Protein AF-A0A3A0A601-F1 (afdb_monomer_lite)

pLDDT: mean 90.19, std 10.38, range [58.31, 98.25]

Secondary structure (DSSP, 8-state):
--PPPPPP---------SS-HHHHHHHHH-HHHHTTTSS--

Foldseek 3Di:
DDDDDDDDDDDDDDDDDPDDPVVVVCCVVPPVNCVVPPDDD

Structure (mmCIF, N/CA/C/O backbone):
data_AF-A0A3A0A601-F1
#
_entry.id   AF-A0A3A0A601-F1
#
loop_
_atom_site.group_PDB
_atom_site.id
_atom_site.type_symbol
_atom_site.label_atom_id
_atom_site.label_alt_id
_atom_site.label_comp_id
_atom_site.label_asym_id
_atom_site.label_entity_id
_atom_site.label_seq_id
_atom_site.pdbx_PDB_ins_code
_atom_site.Cartn_x
_atom_site.Cartn_y
_atom_site.Cartn_z
_atom_site.occupancy
_atom_site.B_iso_or_equiv
_atom_site.auth_seq_id
_atom_site.auth_comp_id
_atom_site.auth_asym_id
_atom_site.auth_atom_id
_atom_site.pdbx_PDB_model_num
ATOM 1 N N . MET A 1 1 ? -31.475 -3.844 31.879 1.00 58.72 1 MET A N 1
ATOM 2 C CA . MET A 1 1 ? -30.304 -3.848 30.978 1.00 58.72 1 MET A CA 1
ATOM 3 C C . MET A 1 1 ? -30.713 -3.088 29.729 1.00 58.72 1 MET A C 1
ATOM 5 O O . MET A 1 1 ? -31.683 -3.497 29.106 1.00 58.72 1 MET A O 1
ATOM 9 N N . THR A 1 2 ? -30.077 -1.958 29.425 1.00 58.31 2 THR A N 1
ATOM 10 C CA . THR A 1 2 ? -30.402 -1.149 28.238 1.00 58.31 2 THR A CA 1
ATOM 11 C C . THR A 1 2 ? -29.367 -1.464 27.166 1.00 58.31 2 THR A C 1
ATOM 13 O O . THR A 1 2 ? -28.186 -1.203 27.370 1.00 58.31 2 THR A O 1
ATOM 16 N N . THR A 1 3 ? -29.786 -2.074 26.059 1.00 73.38 3 THR A N 1
ATOM 17 C CA . THR A 1 3 ? -28.902 -2.367 24.924 1.00 73.38 3 THR A CA 1
ATOM 18 C C . THR A 1 3 ? -28.812 -1.131 24.038 1.00 73.38 3 THR A C 1
ATOM 20 O O . THR A 1 3 ? -29.814 -0.704 23.467 1.00 73.38 3 THR A O 1
ATOM 23 N N . SER A 1 4 ? -27.620 -0.553 23.922 1.00 80.81 4 SER A N 1
ATOM 24 C CA . SER A 1 4 ? -27.340 0.506 22.950 1.00 80.81 4 SER A CA 1
ATOM 25 C C . SER A 1 4 ? -27.217 -0.085 21.545 1.00 80.81 4 SER A C 1
ATOM 27 O O . SER A 1 4 ? -26.627 -1.149 21.363 1.00 80.81 4 SER A O 1
ATOM 29 N N . ALA A 1 5 ? -27.755 0.611 20.544 1.00 81.25 5 ALA A N 1
ATOM 30 C CA . ALA A 1 5 ? -27.590 0.233 19.145 1.00 81.25 5 ALA A CA 1
ATOM 31 C C . ALA A 1 5 ? -26.163 0.547 18.662 1.00 81.25 5 ALA A C 1
ATOM 33 O O . ALA A 1 5 ? -25.643 1.635 18.913 1.00 81.25 5 ALA A O 1
ATOM 34 N N . VAL A 1 6 ? -25.540 -0.392 17.946 1.00 83.62 6 VAL A N 1
ATOM 35 C CA . VAL A 1 6 ? -24.254 -0.174 17.269 1.00 83.62 6 VAL A CA 1
ATOM 36 C C . VAL A 1 6 ? -24.528 0.434 15.897 1.00 83.62 6 VAL A C 1
ATOM 38 O O . VAL A 1 6 ? -25.183 -0.185 15.061 1.00 83.62 6 VAL A O 1
ATOM 41 N N . VAL A 1 7 ? -24.019 1.641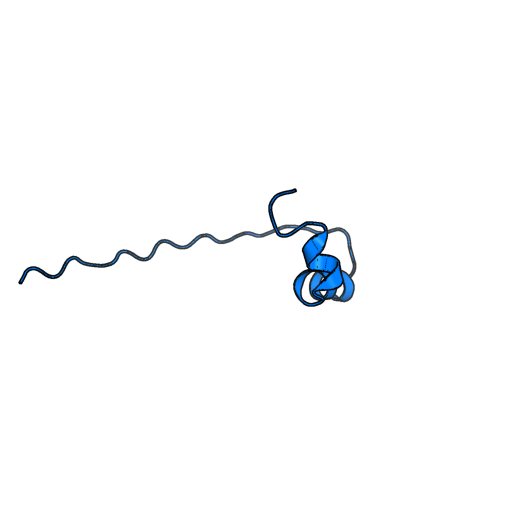 15.655 1.00 84.44 7 VAL A N 1
ATOM 42 C CA . VAL A 1 7 ? -24.049 2.276 14.331 1.00 84.44 7 VAL A CA 1
ATOM 43 C C . VAL A 1 7 ? -22.789 1.883 13.567 1.00 84.44 7 VAL A C 1
ATOM 45 O O . VAL A 1 7 ? -21.677 2.187 13.994 1.00 84.44 7 VAL A O 1
ATOM 48 N N . SER A 1 8 ? -22.958 1.231 12.419 1.00 86.19 8 SER A N 1
ATOM 49 C CA . SER A 1 8 ? -21.869 0.924 11.491 1.00 86.19 8 SER A CA 1
ATOM 50 C C . SER A 1 8 ? -21.549 2.140 10.618 1.00 86.19 8 SER A C 1
ATOM 52 O O . SER A 1 8 ? -22.404 2.591 9.856 1.00 86.19 8 SER A O 1
ATOM 54 N N . GLN A 1 9 ? -20.320 2.650 10.696 1.00 89.69 9 GLN A N 1
ATOM 55 C CA . GLN A 1 9 ? -19.813 3.698 9.804 1.00 89.69 9 GLN A CA 1
ATOM 56 C C . GLN A 1 9 ? -18.859 3.075 8.780 1.00 89.69 9 GLN A C 1
ATOM 58 O O . GLN A 1 9 ? -17.962 2.320 9.151 1.00 89.69 9 GLN A O 1
ATOM 63 N N . SER A 1 10 ? -19.048 3.381 7.495 1.00 92.94 10 SER A N 1
ATOM 64 C CA . SER A 1 10 ? -18.231 2.846 6.399 1.00 92.94 10 SER A CA 1
ATOM 65 C C . SER A 1 10 ? -17.472 3.952 5.676 1.00 92.94 10 SER A C 1
ATOM 67 O O . SER A 1 10 ? -18.038 5.006 5.391 1.00 92.94 10 SER A O 1
ATOM 69 N N . ILE A 1 11 ? -16.223 3.675 5.299 1.00 95.00 11 ILE A N 1
ATOM 70 C CA . ILE A 1 11 ? -15.392 4.555 4.471 1.00 95.00 11 ILE A CA 1
ATOM 71 C C . ILE A 1 11 ? -14.960 3.771 3.229 1.00 95.00 11 ILE A C 1
ATOM 73 O O . ILE A 1 11 ? -14.512 2.634 3.343 1.00 95.00 11 ILE A O 1
ATOM 77 N N . THR A 1 12 ? -15.092 4.378 2.046 1.00 96.69 12 THR A N 1
ATOM 78 C CA . THR A 1 12 ? -14.599 3.816 0.775 1.00 96.69 12 THR A CA 1
ATOM 79 C C . THR A 1 12 ? -13.497 4.707 0.212 1.00 96.69 12 THR A C 1
ATOM 81 O O . THR A 1 12 ? -13.664 5.923 0.129 1.00 96.69 12 THR A O 1
ATOM 84 N N . LEU A 1 13 ? -12.374 4.102 -0.183 1.00 96.56 13 LEU A N 1
ATOM 85 C CA . LEU A 1 13 ? -11.213 4.797 -0.730 1.00 96.56 13 LEU A CA 1
ATOM 86 C C . LEU A 1 13 ? -10.873 4.264 -2.124 1.00 96.56 13 LEU A C 1
ATOM 88 O O . LEU A 1 13 ? -10.569 3.086 -2.275 1.00 96.56 13 LEU A O 1
ATOM 92 N N . THR A 1 14 ? -10.833 5.154 -3.116 1.00 97.31 14 THR A N 1
ATOM 93 C CA . THR A 1 14 ? -10.341 4.843 -4.466 1.00 97.31 14 THR A CA 1
ATOM 94 C C . THR A 1 14 ? -9.102 5.680 -4.762 1.00 97.31 14 THR A C 1
ATOM 96 O O . THR A 1 14 ? -9.070 6.885 -4.482 1.00 97.31 14 THR A O 1
ATOM 99 N N . ARG A 1 15 ? -8.060 5.048 -5.304 1.00 95.69 15 ARG A N 1
ATOM 100 C CA . ARG A 1 15 ? -6.800 5.694 -5.689 1.00 95.69 15 ARG A CA 1
ATOM 101 C C . ARG A 1 15 ? -6.309 5.130 -7.015 1.00 95.69 15 ARG A C 1
ATOM 103 O O . ARG A 1 15 ? -6.447 3.938 -7.265 1.00 95.69 15 ARG A O 1
ATOM 110 N N . TYR A 1 16 ? -5.712 5.994 -7.828 1.00 97.81 16 TYR A N 1
ATOM 111 C CA . TYR A 1 16 ? -4.951 5.588 -9.002 1.00 97.81 16 TYR A CA 1
ATOM 112 C C . TYR A 1 16 ? -3.492 5.428 -8.601 1.00 97.81 16 TYR A C 1
ATOM 114 O O . TYR A 1 16 ? -2.914 6.329 -7.994 1.00 97.81 16 TYR A O 1
ATOM 122 N N . ILE A 1 17 ? -2.912 4.281 -8.933 1.00 97.31 17 ILE A N 1
ATOM 123 C CA . ILE A 1 17 ? -1.511 3.976 -8.663 1.00 97.31 17 ILE A CA 1
ATOM 124 C C . ILE A 1 17 ? -0.860 3.682 -10.008 1.00 97.31 17 ILE A C 1
ATOM 126 O O . ILE A 1 17 ? -1.315 2.809 -10.742 1.00 97.31 17 ILE A O 1
ATOM 130 N N . SER A 1 18 ? 0.191 4.430 -10.338 1.00 98.06 18 SER A N 1
ATOM 131 C CA . SER A 1 18 ? 0.938 4.266 -11.588 1.00 98.06 18 SER A CA 1
ATOM 132 C C . SER A 1 18 ? 1.940 3.1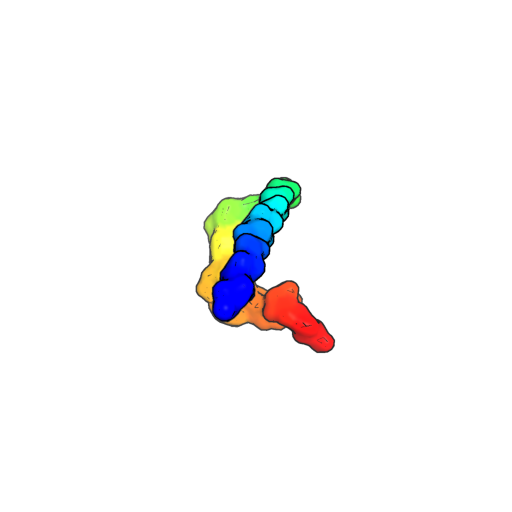13 -11.475 1.00 98.06 18 SER A C 1
ATOM 134 O O . SER A 1 18 ? 3.149 3.320 -11.566 1.00 98.06 18 SER A O 1
ATOM 136 N N . ALA A 1 19 ? 1.439 1.905 -11.228 1.00 97.69 19 ALA A N 1
ATOM 137 C CA . ALA A 1 19 ? 2.226 0.682 -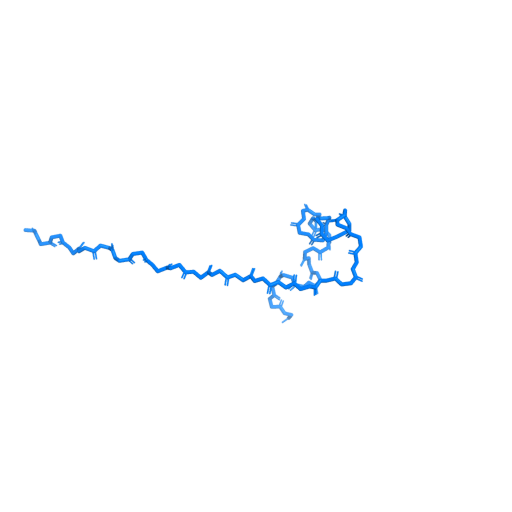11.143 1.00 97.69 19 ALA A CA 1
ATOM 138 C C . ALA A 1 19 ? 1.400 -0.517 -11.648 1.00 97.69 19 ALA A C 1
ATOM 140 O O . ALA A 1 19 ? 0.167 -0.456 -11.624 1.00 97.69 19 ALA A O 1
ATOM 141 N N . PRO A 1 20 ? 2.046 -1.611 -12.090 1.00 98.25 20 PRO A N 1
ATOM 142 C CA . PRO A 1 20 ? 1.353 -2.854 -12.419 1.00 98.25 20 PRO A CA 1
ATOM 143 C C . PRO A 1 20 ? 0.537 -3.384 -11.234 1.00 98.25 20 PRO A C 1
ATOM 145 O O . PRO A 1 20 ? 0.949 -3.259 -10.078 1.00 98.25 20 PRO A O 1
ATOM 148 N N . ARG A 1 21 ? -0.609 -4.009 -11.520 1.00 97.75 21 ARG A N 1
ATOM 149 C CA . ARG A 1 21 ? -1.531 -4.527 -10.497 1.00 97.75 21 ARG A CA 1
ATOM 150 C C . ARG A 1 21 ? -0.855 -5.552 -9.588 1.00 97.75 21 ARG A C 1
ATOM 152 O O . ARG A 1 21 ? -1.121 -5.565 -8.390 1.00 97.75 21 ARG A O 1
ATOM 159 N N . GLU A 1 22 ? -0.004 -6.393 -10.159 1.00 98.19 22 GLU A N 1
ATOM 160 C CA . GLU A 1 22 ? 0.704 -7.469 -9.469 1.00 98.19 22 GLU A CA 1
ATOM 161 C C . GLU A 1 22 ? 1.635 -6.895 -8.401 1.0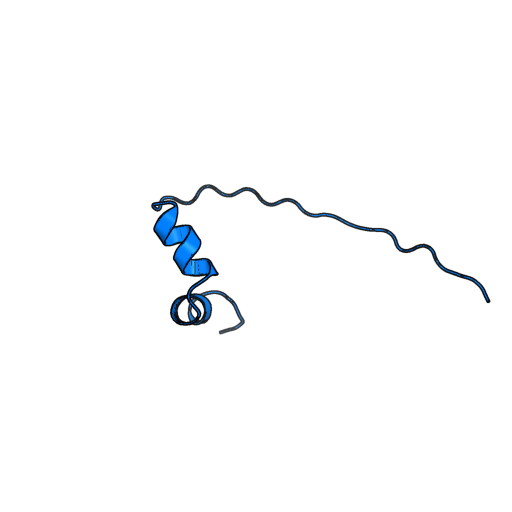0 98.19 22 GLU A C 1
ATOM 163 O O . GLU A 1 22 ? 1.604 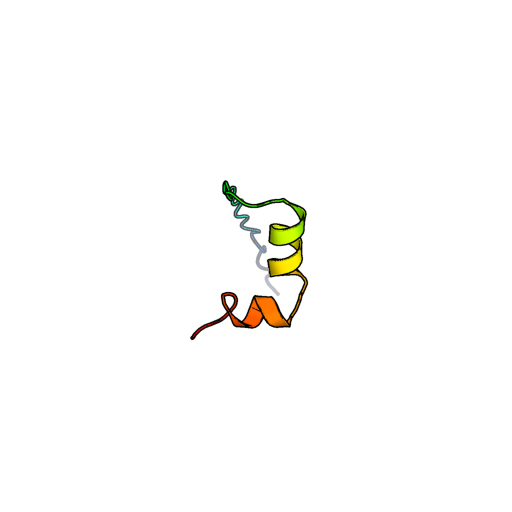-7.343 -7.260 1.00 98.19 22 GLU A O 1
ATOM 168 N N . LEU A 1 23 ? 2.369 -5.832 -8.739 1.00 97.31 23 LEU A N 1
ATOM 169 C CA . LEU A 1 23 ? 3.270 -5.154 -7.810 1.00 97.31 23 LEU A CA 1
ATOM 170 C C . LEU A 1 23 ? 2.503 -4.427 -6.701 1.00 97.31 23 LEU A C 1
ATOM 172 O O . LEU A 1 23 ? 2.904 -4.457 -5.539 1.00 97.31 23 LEU A O 1
ATOM 176 N N . VAL A 1 24 ? 1.377 -3.788 -7.043 1.00 97.19 24 VAL A N 1
ATOM 177 C CA . VAL A 1 24 ? 0.501 -3.187 -6.029 1.00 97.19 24 VAL A CA 1
ATOM 178 C C . VAL A 1 24 ? -0.001 -4.265 -5.079 1.00 97.19 24 VAL A C 1
ATOM 180 O O . VAL A 1 24 ? 0.048 -4.061 -3.878 1.00 97.19 24 VAL A O 1
ATOM 183 N N . PHE A 1 25 ? -0.447 -5.415 -5.580 1.00 97.19 25 PHE A N 1
ATOM 184 C CA . PHE A 1 25 ? -0.898 -6.508 -4.722 1.00 97.19 25 PHE A CA 1
ATOM 185 C C . PHE A 1 25 ? 0.231 -7.029 -3.821 1.00 97.19 25 PHE A C 1
ATOM 187 O O . PHE A 1 25 ? 0.042 -7.137 -2.611 1.00 97.19 25 PHE A O 1
ATOM 194 N N . GLU A 1 26 ? 1.419 -7.256 -4.384 1.00 97.31 26 GLU A N 1
ATOM 195 C CA . GLU A 1 26 ? 2.593 -7.731 -3.649 1.00 97.31 26 GLU A CA 1
ATOM 196 C C . GLU A 1 26 ? 2.984 -6.793 -2.498 1.00 97.31 26 GLU A C 1
ATOM 198 O O . GLU A 1 26 ? 3.250 -7.261 -1.391 1.00 97.31 26 GLU A O 1
ATOM 203 N N . ALA A 1 27 ? 2.925 -5.473 -2.706 1.00 96.38 27 ALA A N 1
ATOM 204 C CA . ALA A 1 27 ? 3.217 -4.480 -1.669 1.00 96.38 27 ALA A CA 1
ATOM 205 C C . ALA A 1 27 ? 2.285 -4.562 -0.440 1.00 96.38 27 ALA A C 1
ATOM 207 O O . ALA A 1 27 ? 2.659 -4.079 0.632 1.00 96.38 27 ALA A O 1
ATOM 208 N N . TRP A 1 28 ? 1.094 -5.156 -0.588 1.00 95.31 28 TRP A N 1
ATOM 209 C CA . TRP A 1 28 ? 0.125 -5.379 0.494 1.00 95.31 28 TRP A CA 1
ATOM 210 C C . TRP A 1 28 ? 0.156 -6.801 1.070 1.00 95.31 28 TRP A C 1
ATOM 212 O O . TRP A 1 28 ? -0.358 -7.009 2.168 1.00 95.31 28 TRP A O 1
ATOM 222 N N . THR A 1 29 ? 0.720 -7.783 0.359 1.00 96.44 29 THR A N 1
ATOM 223 C CA . THR A 1 29 ? 0.706 -9.195 0.786 1.00 96.44 29 THR A CA 1
ATOM 224 C C . THR A 1 29 ? 2.066 -9.747 1.193 1.00 96.44 29 THR A C 1
ATOM 226 O O . THR A 1 29 ? 2.108 -10.736 1.921 1.00 96.44 29 THR A O 1
ATOM 229 N N . ASN A 1 30 ? 3.170 -9.145 0.742 1.00 96.81 30 ASN A N 1
ATOM 230 C CA . ASN A 1 30 ? 4.520 -9.530 1.145 1.00 96.81 30 ASN A CA 1
ATOM 231 C C . ASN A 1 30 ? 4.920 -8.780 2.437 1.00 96.81 30 ASN A C 1
ATOM 233 O O . ASN A 1 30 ? 5.016 -7.547 2.416 1.00 96.81 30 ASN A O 1
ATOM 237 N N . PRO A 1 31 ? 5.193 -9.486 3.555 1.00 94.50 31 PRO A N 1
ATOM 238 C CA . PRO A 1 31 ? 5.592 -8.863 4.816 1.00 94.50 31 PRO A CA 1
ATOM 239 C C . PRO A 1 31 ? 6.827 -7.966 4.714 1.00 94.50 31 PRO A C 1
ATOM 241 O O . PRO A 1 31 ? 6.877 -6.942 5.392 1.00 94.50 31 PRO A O 1
ATOM 244 N N . GLU A 1 32 ? 7.797 -8.309 3.861 1.00 94.94 32 GLU A N 1
ATOM 245 C CA . GLU A 1 32 ? 9.011 -7.503 3.688 1.00 94.94 32 GLU A CA 1
ATOM 246 C C . GLU A 1 32 ? 8.686 -6.104 3.147 1.00 94.94 32 GLU A C 1
ATOM 248 O O . GLU A 1 32 ? 9.267 -5.116 3.589 1.00 94.94 32 GLU A O 1
ATOM 253 N N . HIS A 1 33 ? 7.698 -5.993 2.252 1.00 94.81 33 HIS A N 1
ATOM 254 C CA . HIS A 1 33 ? 7.276 -4.707 1.700 1.00 94.81 33 HIS A CA 1
ATOM 255 C C . HIS A 1 33 ? 6.438 -3.876 2.670 1.00 94.81 33 HIS A C 1
ATOM 257 O O . HIS A 1 33 ? 6.570 -2.649 2.681 1.00 94.81 33 HIS A O 1
ATOM 263 N N . LEU A 1 34 ? 5.605 -4.515 3.497 1.00 94.38 34 LEU A N 1
ATOM 264 C CA . LEU A 1 34 ? 4.754 -3.818 4.468 1.00 94.38 34 LEU A CA 1
ATOM 265 C C . LEU A 1 34 ? 5.575 -2.959 5.437 1.00 94.38 34 LEU A C 1
ATOM 267 O O . LEU A 1 34 ? 5.173 -1.837 5.740 1.00 94.38 34 LEU A O 1
ATOM 271 N N . LEU A 1 35 ? 6.757 -3.431 5.844 1.00 91.50 35 LEU A N 1
ATOM 272 C CA . LEU A 1 35 ? 7.668 -2.712 6.746 1.00 91.50 35 LEU A CA 1
ATOM 273 C C . LEU A 1 35 ? 8.046 -1.306 6.252 1.00 91.50 35 LEU A C 1
ATOM 275 O O . LEU A 1 35 ? 8.424 -0.450 7.049 1.00 91.50 35 LEU A O 1
ATOM 279 N N . HIS A 1 36 ? 7.979 -1.049 4.945 1.00 91.44 36 HIS A N 1
ATOM 280 C CA . HIS A 1 36 ? 8.413 0.226 4.379 1.00 91.44 36 HIS A CA 1
ATOM 281 C C . HIS A 1 36 ? 7.365 1.338 4.461 1.00 91.44 36 HIS A C 1
ATOM 283 O O . HIS A 1 36 ? 7.732 2.516 4.372 1.00 91.44 36 HIS A O 1
ATOM 289 N N . TRP A 1 37 ? 6.082 0.989 4.579 1.00 91.00 37 TRP A N 1
ATOM 290 C CA . TRP A 1 37 ? 4.992 1.955 4.408 1.00 91.00 37 TRP A CA 1
ATOM 291 C C . TRP A 1 37 ? 3.770 1.710 5.304 1.00 91.00 37 TRP A C 1
ATOM 293 O O . TRP A 1 37 ? 2.996 2.642 5.525 1.00 91.00 37 TRP A O 1
ATOM 303 N N . TRP A 1 38 ? 3.594 0.499 5.841 1.00 89.44 38 TRP A N 1
ATOM 304 C CA . TRP A 1 38 ? 2.505 0.161 6.752 1.00 89.44 38 TRP A CA 1
ATOM 305 C C . TRP A 1 38 ? 2.990 0.140 8.204 1.00 89.44 38 TRP A C 1
ATOM 307 O O . TRP A 1 38 ? 3.524 -0.852 8.696 1.00 89.44 38 TRP A O 1
ATOM 317 N N . GLY A 1 39 ? 2.772 1.254 8.899 1.00 80.75 39 GLY A N 1
ATOM 318 C CA . GLY A 1 39 ? 3.133 1.433 10.305 1.00 80.75 39 GLY A CA 1
ATOM 319 C C . GLY A 1 39 ? 3.851 2.762 10.547 1.00 80.75 39 GLY A C 1
ATOM 320 O O . GLY A 1 39 ? 4.272 3.419 9.592 1.00 80.75 39 GLY A O 1
ATOM 321 N N . PRO A 1 40 ? 3.955 3.210 11.809 1.00 80.88 40 PRO A N 1
ATOM 322 C CA . PRO A 1 40 ? 4.771 4.370 12.139 1.00 80.88 40 PRO A CA 1
ATOM 323 C C . PRO A 1 40 ? 6.236 4.096 11.778 1.00 80.88 40 PRO A C 1
ATOM 325 O O . PRO A 1 40 ? 6.705 2.963 11.891 1.00 80.88 40 PRO A O 1
ATOM 328 N N . ARG A 1 41 ? 6.943 5.144 11.351 1.00 64.62 41 ARG A N 1
ATOM 3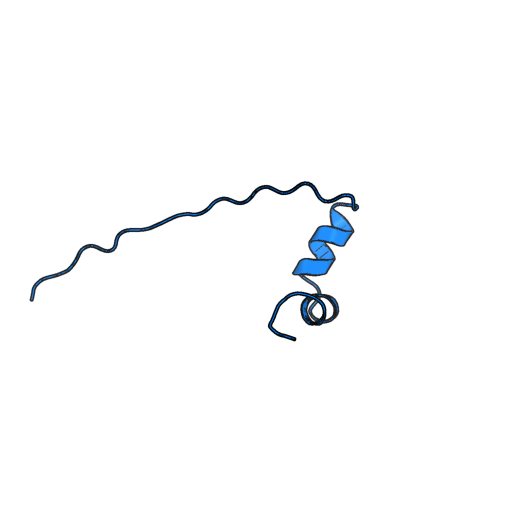29 C CA . ARG A 1 41 ? 8.408 5.133 11.334 1.00 64.62 41 ARG A CA 1
ATOM 330 C C . ARG A 1 41 ? 8.968 5.418 12.715 1.00 64.62 41 ARG A C 1
ATOM 332 O O . ARG A 1 41 ? 8.311 6.186 13.453 1.00 64.62 41 ARG A O 1
#

Sequence (41 aa):
MTTSAVVSQSITLTRYISAPRELVFEAWTNPEHLLHWWGPR

Radius of gyration: 17.37 Å; chains: 1; bounding box: 39×15×43 Å